Protein AF-A0A2H0TWG6-F1 (afdb_monomer_lite)

Sequence (128 aa):
MTALQQESSEYARLGKERFTALIDSGDVLDDRDIRKLIQMIAMEYIIAKHREEIKKNAIGQPSIVLPEEIYFAEHFARRFDDEFSERNGELSEIKAKIFSKRNATKAIEKIEELMDRWWQEELQKQIS

Organism: NCBI:txid1974649

Radius of gyration: 15.11 Å; chains: 1; bounding box: 40×30×41 Å

Secondary structure (DSSP, 8-state):
--HHHHHHHHHHHTHHHHHHHHHHT-PPPPHHHHHHHHHHHHHHHHHHHHHHHHHHHTTT---SS-HHHHHHHHHTHHHHHHHHH-SSSTTHHHHHHHHTT--HHHHHHHHHHHHHHHHHHHHHHHH-

pLDDT: mean 75.8, std 11.77, range [42.09, 92.44]

Foldseek 3Di:
DDPQQVVVVVQLVCLLVVLLCVLVVPDQDDLVNVLSSLLSLLLNLCCVPCVVVQVVVCPPPDDPYDSSVVCCVVQPVVVSVVQSPDCPRLCNVLVVCSNVSHDSPVSSVSSNVVSVVSVVVSVVVVVD

Structure (mmCIF, N/CA/C/O backbone):
data_AF-A0A2H0TWG6-F1
#
_entry.id   AF-A0A2H0TWG6-F1
#
loop_
_atom_site.group_PDB
_atom_site.id
_atom_site.type_symbol
_atom_site.label_atom_id
_atom_site.label_alt_id
_atom_site.label_comp_id
_atom_site.label_asym_id
_atom_site.label_entity_id
_atom_site.label_seq_id
_atom_site.pdbx_PDB_ins_code
_atom_site.Cartn_x
_atom_site.Cartn_y
_atom_site.Cartn_z
_atom_site.occupancy
_atom_site.B_iso_or_equiv
_atom_site.auth_seq_id
_atom_site.auth_comp_id
_atom_site.auth_asym_id
_atom_site.auth_atom_id
_atom_site.pdbx_PDB_model_num
ATOM 1 N N . MET A 1 1 ? -2.090 15.667 -21.345 1.00 48.84 1 MET A N 1
ATOM 2 C CA . MET A 1 1 ? -2.472 14.629 -20.366 1.00 48.84 1 MET A CA 1
ATOM 3 C C . MET A 1 1 ? -3.884 14.198 -20.700 1.00 48.84 1 MET A C 1
ATOM 5 O O . MET A 1 1 ? -4.703 15.069 -20.970 1.00 48.84 1 MET A O 1
ATOM 9 N N . THR A 1 2 ? -4.140 12.898 -20.794 1.00 46.44 2 THR A N 1
ATOM 10 C CA . THR A 1 2 ? -5.477 12.346 -21.073 1.00 46.44 2 THR A CA 1
ATOM 11 C C . THR A 1 2 ? -6.317 12.286 -19.791 1.00 46.44 2 THR A C 1
ATOM 13 O O . THR A 1 2 ? -5.763 12.206 -18.699 1.00 46.44 2 THR A O 1
ATOM 16 N N . ALA A 1 3 ? -7.649 12.302 -19.913 1.00 47.53 3 ALA A N 1
ATOM 17 C CA . ALA A 1 3 ? -8.576 12.242 -18.771 1.00 47.53 3 ALA A CA 1
ATOM 18 C C . ALA A 1 3 ? -8.338 11.013 -17.866 1.00 47.53 3 ALA A C 1
ATOM 20 O O . ALA A 1 3 ? -8.341 11.132 -16.648 1.00 47.53 3 ALA A O 1
ATOM 21 N N . LEU A 1 4 ? -7.996 9.867 -18.465 1.00 42.09 4 LEU A N 1
ATOM 22 C CA . LEU A 1 4 ? -7.615 8.639 -17.754 1.00 42.09 4 LEU A CA 1
ATOM 23 C C . LEU A 1 4 ? -6.381 8.812 -16.851 1.00 42.09 4 LEU A C 1
ATOM 25 O O . LEU A 1 4 ? -6.348 8.254 -15.763 1.00 42.09 4 LEU A O 1
ATOM 29 N N . GLN A 1 5 ? -5.384 9.608 -17.259 1.00 46.62 5 GLN A N 1
ATOM 30 C CA . GLN A 1 5 ? -4.195 9.881 -16.435 1.00 46.62 5 GLN A CA 1
ATOM 31 C C . GLN A 1 5 ? -4.510 10.812 -15.256 1.00 46.62 5 GLN A C 1
ATOM 33 O O . GLN A 1 5 ? -3.856 10.731 -14.217 1.00 46.62 5 GLN A O 1
ATOM 38 N N . GLN A 1 6 ? -5.494 11.704 -15.409 1.00 50.12 6 GLN A N 1
ATOM 39 C CA . GLN A 1 6 ? -5.954 12.561 -14.315 1.00 50.12 6 GLN A CA 1
ATOM 40 C C . GLN A 1 6 ? -6.754 11.759 -13.284 1.00 50.12 6 GLN A C 1
ATOM 42 O O . GLN A 1 6 ? -6.467 11.876 -12.097 1.00 50.12 6 GLN A O 1
ATOM 47 N N . GLU A 1 7 ? -7.675 10.897 -13.726 1.00 48.75 7 GLU A N 1
ATOM 48 C CA . GLU A 1 7 ? -8.483 10.052 -12.835 1.00 48.75 7 GLU A CA 1
ATOM 49 C C . GLU A 1 7 ? -7.630 9.068 -12.026 1.00 48.75 7 GLU A C 1
ATOM 51 O O . GLU A 1 7 ? -7.848 8.900 -10.829 1.00 48.75 7 GLU A O 1
ATOM 56 N N . SER A 1 8 ? -6.622 8.453 -12.647 1.00 49.69 8 SER A N 1
ATOM 57 C CA . SER A 1 8 ? -5.711 7.523 -11.972 1.00 49.69 8 SER A CA 1
ATOM 58 C C . SER A 1 8 ? -4.804 8.240 -10.951 1.00 49.69 8 SER A C 1
ATOM 60 O O . SER A 1 8 ? -4.640 7.791 -9.812 1.00 49.69 8 SER A O 1
ATOM 62 N N . SER A 1 9 ? -4.303 9.433 -11.297 1.00 56.66 9 SER A N 1
ATOM 63 C CA . SER A 1 9 ? -3.542 10.269 -10.364 1.00 56.66 9 SER A CA 1
ATOM 64 C C . SER A 1 9 ? -4.396 10.778 -9.200 1.00 56.66 9 SER A C 1
ATOM 66 O O . SER A 1 9 ? -3.876 10.898 -8.091 1.00 56.66 9 SER A O 1
ATOM 68 N N . GLU A 1 10 ? -5.671 11.107 -9.420 1.00 58.59 10 GLU A N 1
ATOM 69 C CA . GLU A 1 10 ? -6.599 11.461 -8.340 1.00 58.59 10 GLU A CA 1
ATOM 70 C C . GLU A 1 10 ? -6.954 10.246 -7.480 1.00 58.59 10 GLU A C 1
ATOM 72 O O . GLU A 1 10 ? -7.014 10.362 -6.257 1.00 58.59 10 GLU A O 1
ATOM 77 N N . TYR A 1 11 ? -7.127 9.074 -8.094 1.00 54.50 11 TYR A N 1
ATOM 78 C CA . TYR A 1 11 ? -7.387 7.823 -7.388 1.00 54.50 11 TYR A CA 1
ATOM 79 C C . TYR A 1 11 ? -6.241 7.475 -6.431 1.00 54.50 11 TYR A C 1
ATOM 81 O O . TYR A 1 11 ? -6.493 7.185 -5.265 1.00 54.50 11 TYR A O 1
ATOM 89 N N . ALA A 1 12 ? -4.985 7.592 -6.868 1.00 57.69 12 ALA A N 1
ATOM 90 C CA . ALA A 1 12 ? -3.833 7.385 -5.993 1.00 57.69 12 ALA A CA 1
ATOM 91 C C . ALA A 1 12 ? -3.770 8.425 -4.857 1.00 57.69 12 ALA A C 1
ATOM 93 O O . ALA A 1 12 ? -3.588 8.060 -3.704 1.00 57.69 12 ALA A O 1
ATOM 94 N N . ARG A 1 13 ? -3.980 9.715 -5.151 1.00 64.94 13 ARG A N 1
ATOM 95 C CA . ARG A 1 13 ? -3.758 10.821 -4.195 1.00 64.94 13 ARG A CA 1
ATOM 96 C C . ARG A 1 13 ? -4.790 10.925 -3.064 1.00 64.94 13 ARG A C 1
ATOM 98 O O . ARG A 1 13 ? -4.605 11.697 -2.132 1.00 64.94 13 ARG A O 1
ATOM 105 N N . LEU A 1 14 ? -5.911 10.215 -3.170 1.00 74.75 14 LEU A N 1
ATOM 106 C CA . LEU A 1 14 ? -6.998 10.261 -2.186 1.00 74.75 14 LEU A CA 1
ATOM 107 C C . LEU A 1 14 ? -7.014 9.038 -1.258 1.00 74.75 14 LEU A C 1
ATOM 109 O O . LEU A 1 14 ? -7.911 8.931 -0.420 1.00 74.75 14 LEU A O 1
ATOM 113 N N . GLY A 1 15 ? -6.060 8.108 -1.395 1.00 74.56 15 GLY A N 1
ATOM 114 C CA . GLY A 1 15 ? -6.045 6.839 -0.663 1.00 74.56 15 GLY A CA 1
ATOM 115 C C . GLY A 1 15 ? -6.051 7.028 0.853 1.00 74.56 15 GLY A C 1
ATOM 116 O O . GLY A 1 15 ? -6.931 6.503 1.538 1.00 74.56 15 GLY A O 1
ATOM 117 N N . LYS A 1 16 ? -5.122 7.835 1.377 1.00 79.06 16 LYS A N 1
ATOM 118 C CA . LYS A 1 16 ? -5.010 8.114 2.823 1.00 79.06 16 LYS A CA 1
ATOM 119 C C . LYS A 1 16 ? -6.212 8.870 3.393 1.00 79.06 16 LYS A C 1
ATOM 121 O O . LYS A 1 16 ? -6.695 8.528 4.475 1.00 79.06 16 LYS A O 1
ATOM 126 N N . GLU A 1 17 ? -6.708 9.876 2.674 1.00 80.38 17 GLU A N 1
ATOM 127 C CA . GLU A 1 17 ? -7.869 10.673 3.095 1.00 80.38 17 GLU A CA 1
ATOM 128 C C . GLU A 1 17 ? -9.135 9.814 3.146 1.00 80.38 17 GLU A C 1
ATOM 130 O O . GLU A 1 17 ? -9.832 9.801 4.161 1.00 80.38 17 GLU A O 1
ATOM 135 N N . ARG A 1 18 ? -9.396 9.028 2.092 1.00 76.88 18 ARG A N 1
ATOM 136 C CA . ARG A 1 18 ? -10.543 8.111 2.042 1.00 76.88 18 ARG A CA 1
ATOM 137 C C . ARG A 1 18 ? -10.446 7.022 3.096 1.00 76.88 18 ARG A C 1
ATOM 139 O O . ARG A 1 18 ? -11.451 6.699 3.712 1.00 76.88 18 ARG A O 1
ATOM 146 N N . PHE A 1 19 ? -9.255 6.485 3.337 1.00 77.38 19 PHE A N 1
ATOM 147 C CA . PHE A 1 19 ? -9.037 5.485 4.377 1.00 77.38 19 PHE A CA 1
ATOM 148 C C . PHE A 1 19 ? -9.317 6.026 5.780 1.00 77.38 19 PHE A C 1
ATOM 150 O O . PHE A 1 19 ? -9.987 5.369 6.573 1.00 77.38 19 PHE A O 1
ATOM 157 N N . THR A 1 20 ? -8.843 7.239 6.068 1.00 77.50 20 THR A N 1
ATOM 158 C CA . THR A 1 20 ? -9.069 7.899 7.360 1.00 77.50 20 THR A CA 1
ATOM 159 C C . THR A 1 20 ? -10.555 8.198 7.550 1.00 77.50 20 THR A C 1
ATOM 161 O O . THR A 1 20 ? -11.144 7.764 8.537 1.00 77.50 20 THR A O 1
ATOM 164 N N . ALA A 1 21 ? -11.193 8.821 6.551 1.00 77.62 21 ALA A N 1
ATOM 165 C CA . ALA A 1 21 ? -12.628 9.090 6.568 1.00 77.62 21 ALA A CA 1
ATOM 166 C C . ALA A 1 21 ? -13.465 7.809 6.722 1.00 77.62 21 ALA A C 1
ATOM 168 O O . ALA A 1 21 ? -14.460 7.807 7.443 1.00 77.62 21 ALA A O 1
ATOM 169 N N . LEU A 1 22 ? -13.057 6.707 6.084 1.00 75.00 22 LEU A N 1
ATOM 170 C CA . LEU A 1 22 ? -13.769 5.435 6.161 1.00 75.00 22 LEU A CA 1
ATOM 171 C C . LEU A 1 22 ? -13.660 4.792 7.553 1.00 75.00 22 LEU A C 1
ATOM 173 O O . LEU A 1 22 ? -14.663 4.304 8.071 1.00 75.00 22 LEU A O 1
ATOM 177 N N . ILE A 1 23 ? -12.485 4.823 8.188 1.00 74.56 23 ILE A N 1
ATOM 178 C CA . ILE A 1 23 ? -12.316 4.330 9.566 1.00 74.56 23 ILE A CA 1
ATOM 179 C C . ILE A 1 23 ? -13.172 5.146 10.548 1.00 74.56 23 ILE A C 1
ATOM 181 O O . ILE A 1 23 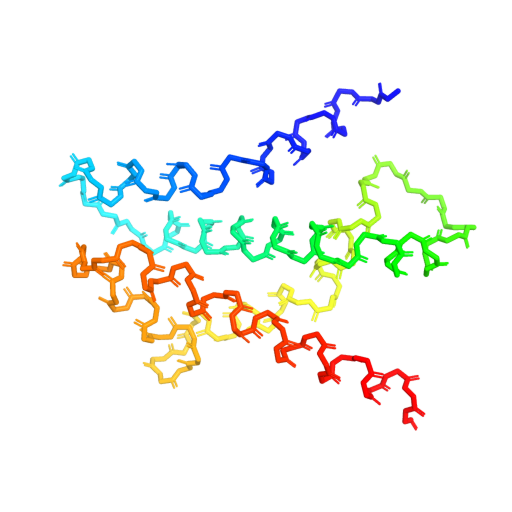? -13.802 4.563 11.436 1.00 74.56 23 ILE A O 1
ATOM 185 N N . ASP A 1 24 ? -13.250 6.461 10.343 1.00 74.31 24 ASP A N 1
ATOM 186 C CA . ASP A 1 24 ? -13.981 7.386 11.214 1.00 74.31 24 ASP A CA 1
ATOM 187 C C . ASP A 1 24 ? -15.505 7.392 10.966 1.00 74.31 24 ASP A C 1
ATOM 189 O O . ASP A 1 24 ? -16.270 7.768 11.854 1.00 74.31 24 ASP A O 1
ATOM 193 N N . SER A 1 25 ? -15.970 6.930 9.796 1.00 75.19 25 SER A N 1
ATOM 194 C CA . SER A 1 25 ? -17.384 6.977 9.370 1.00 75.19 25 SER A CA 1
ATOM 195 C C . SER A 1 25 ? -18.356 6.155 10.224 1.00 75.19 25 SER A C 1
ATOM 197 O O . SER A 1 25 ? -19.558 6.403 10.210 1.00 75.19 25 SER A O 1
ATOM 199 N N . GLY A 1 26 ? -17.870 5.155 10.965 1.00 67.56 26 GLY A N 1
ATOM 200 C CA . GLY A 1 26 ? -18.749 4.231 11.687 1.00 67.56 26 GLY A CA 1
ATOM 201 C C . GLY A 1 26 ? -19.363 3.121 10.817 1.00 67.56 26 GLY A C 1
ATOM 202 O O . GLY A 1 26 ? -19.874 2.157 11.388 1.00 67.56 26 GLY A O 1
ATOM 203 N N . ASP A 1 27 ? -19.169 3.145 9.496 1.00 78.69 27 ASP A N 1
ATOM 204 C CA . ASP A 1 27 ? -19.721 2.160 8.559 1.00 78.69 27 ASP A CA 1
ATOM 205 C C . ASP A 1 27 ? -19.135 0.749 8.738 1.00 78.69 27 ASP A C 1
ATOM 207 O O . ASP A 1 27 ? -18.021 0.560 9.246 1.00 78.69 27 ASP A O 1
ATOM 211 N N . VAL A 1 28 ? -19.912 -0.269 8.354 1.00 70.38 28 VAL A N 1
ATOM 212 C CA . VAL A 1 28 ? -19.435 -1.657 8.285 1.00 70.38 28 VAL A CA 1
ATOM 213 C C . VAL A 1 28 ? -18.631 -1.806 7.004 1.00 70.38 28 VAL A C 1
ATOM 215 O O . VAL A 1 28 ? -19.165 -1.616 5.916 1.00 70.38 28 VAL A O 1
ATOM 218 N N . LEU A 1 29 ? -17.352 -2.141 7.146 1.00 74.19 29 LEU A N 1
ATOM 219 C CA . LEU A 1 29 ? -16.443 -2.288 6.015 1.00 74.19 29 LEU A CA 1
ATOM 220 C C . LEU A 1 29 ? -16.409 -3.741 5.574 1.00 74.19 29 LEU A C 1
ATOM 222 O O . LEU A 1 29 ? -16.242 -4.633 6.410 1.00 74.19 29 LEU A O 1
ATOM 226 N N . ASP A 1 30 ? -16.547 -3.967 4.272 1.00 78.81 30 ASP A N 1
ATOM 227 C CA . ASP A 1 30 ? -16.308 -5.277 3.687 1.00 78.81 30 ASP A CA 1
ATOM 228 C C . ASP A 1 30 ? -14.833 -5.448 3.278 1.00 78.81 30 ASP A C 1
ATOM 230 O O . ASP A 1 30 ? -14.053 -4.493 3.183 1.00 78.81 30 ASP A O 1
ATOM 234 N N . ASP A 1 31 ? -14.430 -6.698 3.042 1.00 80.06 31 ASP A N 1
ATOM 235 C CA . ASP A 1 31 ? -13.072 -7.043 2.608 1.00 80.06 31 ASP A CA 1
ATOM 236 C C . ASP A 1 31 ? -12.661 -6.315 1.321 1.00 80.06 31 ASP A C 1
ATOM 238 O O . ASP A 1 31 ? -11.482 -6.024 1.120 1.00 80.06 31 ASP A O 1
ATOM 242 N N . ARG A 1 32 ? -13.612 -6.018 0.429 1.00 82.38 32 ARG A N 1
ATOM 243 C CA . ARG A 1 32 ? -13.331 -5.435 -0.883 1.00 82.38 32 ARG A CA 1
ATOM 244 C C . ARG A 1 32 ? -12.951 -3.966 -0.762 1.00 82.38 32 ARG A C 1
ATOM 246 O O . ARG A 1 32 ? -12.020 -3.531 -1.444 1.00 82.38 32 ARG A O 1
ATOM 253 N N . ASP A 1 33 ? -13.640 -3.222 0.091 1.00 80.44 33 ASP A N 1
ATOM 254 C CA . ASP A 1 33 ? -13.353 -1.816 0.359 1.00 80.44 33 ASP A CA 1
ATOM 255 C C . ASP A 1 33 ? -12.018 -1.661 1.087 1.00 80.44 33 ASP A C 1
ATOM 257 O O . ASP A 1 33 ? -11.184 -0.837 0.700 1.00 80.44 33 ASP A O 1
ATOM 261 N N . ILE A 1 34 ? -11.756 -2.530 2.066 1.00 80.44 34 ILE A N 1
ATOM 262 C CA . ILE A 1 34 ? -10.471 -2.573 2.772 1.00 80.44 34 ILE A CA 1
ATOM 263 C C . ILE A 1 34 ? -9.337 -2.894 1.794 1.00 80.44 34 ILE A C 1
ATOM 265 O O . ILE A 1 34 ? -8.321 -2.197 1.785 1.00 80.44 34 ILE A O 1
ATOM 269 N N . ARG A 1 35 ? -9.514 -3.904 0.932 1.00 84.38 35 ARG A N 1
ATOM 270 C CA . ARG A 1 35 ? -8.522 -4.280 -0.085 1.00 84.38 35 ARG A CA 1
ATOM 271 C C . ARG A 1 35 ? -8.171 -3.103 -0.985 1.00 84.38 35 ARG A C 1
ATOM 273 O O . ARG A 1 35 ? -6.993 -2.794 -1.147 1.00 84.38 35 ARG A O 1
ATOM 280 N N . LYS A 1 36 ? -9.186 -2.428 -1.533 1.00 82.75 36 LYS A N 1
ATOM 281 C CA . LYS A 1 36 ? -8.992 -1.267 -2.412 1.00 82.75 36 LYS A CA 1
ATOM 282 C C . LYS A 1 36 ? -8.232 -0.151 -1.714 1.00 82.75 36 LYS A C 1
ATOM 284 O O . LYS A 1 36 ? -7.319 0.406 -2.307 1.00 82.75 36 LYS A O 1
ATOM 289 N N . LEU A 1 37 ? -8.572 0.165 -0.468 1.00 83.44 37 LEU A N 1
ATOM 290 C CA . LEU A 1 37 ? -7.914 1.256 0.242 1.00 83.44 37 LEU A CA 1
ATOM 291 C C . LEU A 1 37 ? -6.463 0.962 0.591 1.00 83.44 37 LEU A C 1
ATOM 293 O O . LEU A 1 37 ? -5.611 1.825 0.394 1.00 83.44 37 LEU A O 1
ATOM 297 N N . ILE A 1 38 ? -6.172 -0.246 1.078 1.00 86.00 38 ILE A N 1
ATOM 298 C CA . ILE A 1 38 ? -4.787 -0.640 1.339 1.00 86.00 38 ILE A CA 1
ATOM 299 C C . ILE A 1 38 ? -3.991 -0.569 0.022 1.00 86.00 38 ILE A C 1
ATOM 301 O O . ILE A 1 38 ? -2.886 -0.034 0.015 1.00 86.00 38 ILE A O 1
ATOM 305 N N . GLN A 1 39 ? -4.569 -1.017 -1.100 1.00 85.94 39 GLN A N 1
ATOM 306 C CA . GLN A 1 39 ? -3.921 -0.955 -2.413 1.00 85.94 39 GLN A CA 1
ATOM 307 C C . GLN A 1 39 ? -3.706 0.491 -2.887 1.00 85.94 39 GLN A C 1
ATOM 309 O O . GLN A 1 39 ? -2.642 0.805 -3.411 1.00 85.94 39 GLN A O 1
ATOM 314 N N . MET A 1 40 ? -4.675 1.384 -2.665 1.00 84.88 40 MET A N 1
ATOM 315 C CA . MET A 1 40 ? -4.546 2.812 -2.975 1.00 84.88 40 MET A CA 1
ATOM 316 C C . MET A 1 40 ? -3.416 3.459 -2.176 1.00 84.88 40 MET A C 1
ATOM 318 O O . MET A 1 40 ? -2.575 4.121 -2.769 1.00 84.88 40 MET A O 1
ATOM 322 N N . ILE A 1 41 ? -3.359 3.235 -0.857 1.00 86.62 41 ILE A N 1
ATOM 323 C CA . ILE A 1 41 ? -2.297 3.778 0.008 1.00 86.62 41 ILE A CA 1
ATOM 324 C C . ILE A 1 41 ? -0.928 3.233 -0.409 1.00 86.62 41 ILE A C 1
ATOM 326 O O . ILE A 1 41 ? 0.035 3.991 -0.504 1.00 86.62 41 ILE A O 1
ATOM 330 N N . ALA A 1 42 ? -0.843 1.929 -0.674 1.00 88.44 42 ALA A N 1
ATOM 331 C CA . ALA A 1 42 ? 0.378 1.271 -1.125 1.00 88.44 42 ALA A CA 1
ATOM 332 C C . ALA A 1 42 ? 0.891 1.864 -2.446 1.00 88.44 42 ALA A C 1
ATOM 334 O O . ALA A 1 42 ? 2.058 2.241 -2.558 1.00 88.44 42 ALA A O 1
ATOM 335 N N . MET A 1 43 ? 0.002 1.996 -3.430 1.00 85.06 43 MET A N 1
ATOM 336 C CA . MET A 1 43 ? 0.322 2.568 -4.733 1.00 85.06 43 MET A CA 1
ATOM 337 C C . MET A 1 43 ? 0.709 4.046 -4.616 1.00 85.06 43 MET A C 1
ATOM 339 O O . MET A 1 43 ? 1.717 4.457 -5.183 1.00 85.06 43 MET A O 1
ATOM 343 N N . GLU A 1 44 ? -0.029 4.834 -3.828 1.00 84.50 44 GLU A N 1
ATOM 344 C CA . GLU A 1 44 ? 0.290 6.238 -3.547 1.00 84.50 44 GLU A CA 1
ATOM 345 C C . GLU A 1 44 ? 1.693 6.386 -2.951 1.00 84.50 44 GLU A C 1
ATOM 347 O O . GLU A 1 44 ? 2.471 7.230 -3.398 1.00 84.50 44 GLU A O 1
ATOM 352 N N . TYR A 1 45 ? 2.035 5.536 -1.980 1.00 88.00 45 TYR A N 1
ATOM 353 C CA . TYR A 1 45 ? 3.338 5.551 -1.327 1.00 88.00 45 TYR A CA 1
ATOM 354 C C . TYR A 1 45 ? 4.477 5.246 -2.302 1.00 88.00 45 TYR A C 1
ATOM 356 O O . TYR A 1 45 ? 5.426 6.026 -2.406 1.00 88.00 45 TYR A O 1
ATOM 364 N N . ILE A 1 46 ? 4.363 4.150 -3.059 1.00 85.25 46 ILE A N 1
ATOM 365 C CA . ILE A 1 46 ? 5.373 3.752 -4.048 1.00 85.25 46 ILE A CA 1
ATOM 366 C C . ILE A 1 46 ? 5.541 4.839 -5.113 1.00 85.25 46 ILE A C 1
ATOM 368 O O . ILE A 1 46 ? 6.666 5.232 -5.418 1.00 85.25 46 ILE A O 1
ATOM 372 N N . ILE A 1 47 ? 4.438 5.389 -5.630 1.00 80.31 47 ILE A N 1
ATOM 373 C CA . ILE A 1 47 ? 4.476 6.486 -6.602 1.00 80.31 47 ILE A CA 1
ATOM 374 C C . ILE A 1 47 ? 5.176 7.704 -6.010 1.00 80.31 47 ILE A C 1
ATOM 376 O O . ILE A 1 47 ? 6.007 8.304 -6.682 1.00 80.31 47 ILE A O 1
ATOM 380 N N . ALA A 1 48 ? 4.835 8.112 -4.789 1.00 82.88 48 ALA A N 1
ATOM 381 C CA . ALA A 1 48 ? 5.405 9.308 -4.180 1.00 82.88 48 ALA A CA 1
ATOM 382 C C . ALA A 1 48 ? 6.909 9.158 -3.918 1.00 82.88 48 ALA A C 1
ATOM 384 O O . ALA A 1 48 ? 7.666 10.106 -4.130 1.00 82.88 48 ALA A O 1
ATOM 385 N N . LYS A 1 49 ? 7.341 7.972 -3.480 1.00 85.44 49 LYS A N 1
ATOM 386 C CA . LYS A 1 49 ? 8.715 7.717 -3.045 1.00 85.44 49 LYS A CA 1
ATOM 387 C C . LYS A 1 49 ? 9.657 7.316 -4.183 1.00 85.44 49 LYS A C 1
ATOM 389 O O . LYS A 1 49 ? 10.798 7.765 -4.198 1.00 85.44 49 LYS A O 1
ATOM 394 N N . HIS A 1 50 ? 9.173 6.540 -5.153 1.00 83.56 50 HIS A N 1
ATOM 395 C CA . HIS A 1 50 ? 10.000 5.882 -6.176 1.00 83.56 50 HIS A CA 1
ATOM 396 C C . HIS A 1 50 ? 9.717 6.351 -7.611 1.00 83.56 50 HIS A C 1
ATOM 398 O O . HIS A 1 50 ? 10.199 5.754 -8.573 1.00 83.56 50 HIS A O 1
ATOM 404 N N . ARG A 1 51 ? 8.972 7.453 -7.785 1.00 80.19 51 ARG A N 1
ATOM 405 C CA . ARG A 1 51 ? 8.582 8.001 -9.099 1.00 80.19 51 ARG A CA 1
ATOM 406 C C . ARG A 1 51 ? 9.714 8.042 -10.122 1.00 80.19 51 ARG A C 1
ATOM 408 O O . ARG A 1 51 ? 9.541 7.622 -11.260 1.00 80.19 51 ARG A O 1
ATOM 415 N N . GLU A 1 52 ? 10.852 8.606 -9.736 1.00 79.12 52 GLU A N 1
ATOM 416 C CA . GLU A 1 52 ? 11.969 8.837 -10.656 1.00 79.12 52 GLU A CA 1
ATOM 417 C C . GLU A 1 52 ? 12.654 7.529 -11.073 1.00 79.12 52 GLU A C 1
ATOM 419 O O . GLU A 1 52 ? 13.109 7.406 -12.209 1.00 79.12 52 GLU A O 1
ATOM 424 N N . GLU A 1 53 ? 12.690 6.535 -10.185 1.00 81.50 53 GLU A N 1
ATOM 425 C CA . GLU A 1 53 ? 13.211 5.193 -10.469 1.00 81.50 53 GLU A CA 1
ATOM 426 C C . GLU A 1 53 ? 12.284 4.460 -11.443 1.00 81.50 53 GLU A C 1
ATOM 428 O O . GLU A 1 53 ? 12.736 3.959 -12.474 1.00 81.50 53 GLU A O 1
ATOM 433 N N . ILE A 1 54 ? 10.974 4.509 -11.191 1.00 77.44 54 ILE A N 1
ATOM 434 C CA . ILE A 1 54 ? 9.966 3.905 -12.068 1.00 77.44 54 ILE A CA 1
ATOM 435 C C . ILE A 1 54 ? 9.988 4.551 -13.459 1.00 77.44 54 ILE A C 1
ATOM 437 O O . ILE A 1 54 ? 9.992 3.860 -14.478 1.00 77.44 54 ILE A O 1
ATOM 441 N N . LYS A 1 55 ? 10.062 5.885 -13.527 1.00 73.56 55 LYS A N 1
ATOM 442 C CA . LYS A 1 55 ? 10.122 6.606 -14.804 1.00 73.56 55 LYS A CA 1
ATOM 443 C C . LYS A 1 55 ? 11.350 6.252 -15.623 1.00 73.56 55 LYS A C 1
ATOM 445 O O . LYS A 1 55 ? 11.223 6.144 -16.837 1.00 73.56 55 LYS A O 1
ATOM 450 N N . LYS A 1 56 ? 12.514 6.066 -14.990 1.00 76.38 56 LYS A N 1
ATOM 451 C CA . LYS A 1 56 ? 13.733 5.618 -15.680 1.00 76.38 56 LYS A CA 1
ATOM 452 C C . LYS A 1 56 ? 13.555 4.231 -16.296 1.00 76.38 56 LYS A C 1
ATOM 454 O O . LYS A 1 56 ? 13.953 4.043 -17.442 1.00 76.38 56 LYS A O 1
ATOM 459 N N . ASN A 1 57 ? 12.904 3.312 -15.584 1.00 68.19 57 ASN A N 1
ATOM 460 C CA . ASN A 1 57 ? 12.604 1.966 -16.086 1.00 68.19 57 ASN A CA 1
ATOM 461 C C . ASN A 1 57 ? 11.584 1.968 -17.240 1.00 68.19 57 ASN A C 1
ATOM 463 O O . ASN A 1 57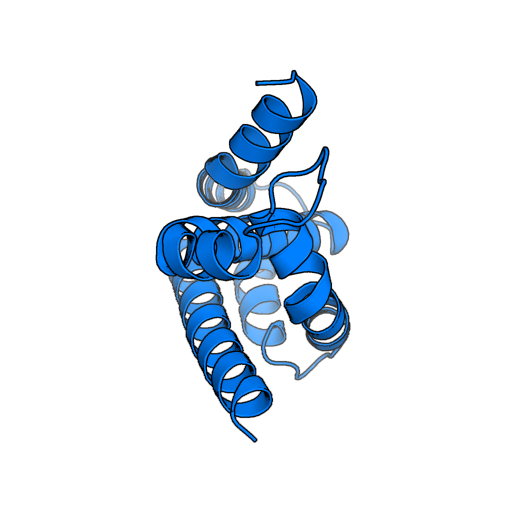 ? 11.606 1.079 -18.086 1.00 68.19 57 ASN A O 1
ATOM 467 N N . ALA A 1 58 ? 10.724 2.985 -17.313 1.00 67.81 58 ALA A N 1
ATOM 468 C CA . ALA A 1 58 ? 9.697 3.112 -18.345 1.00 67.81 58 ALA A CA 1
ATOM 469 C C . ALA A 1 58 ? 10.144 3.858 -19.620 1.00 67.81 58 ALA A C 1
ATOM 471 O O . ALA A 1 58 ? 9.363 3.970 -20.571 1.00 67.81 58 ALA A O 1
ATOM 472 N N . ILE A 1 59 ? 11.373 4.396 -19.674 1.00 64.25 59 ILE A N 1
ATOM 473 C CA . ILE A 1 59 ? 11.864 5.149 -20.842 1.00 64.25 59 ILE A CA 1
ATOM 474 C C . ILE A 1 59 ? 11.847 4.246 -22.085 1.00 64.25 59 ILE A C 1
ATOM 476 O O . ILE A 1 59 ? 12.544 3.239 -22.150 1.00 64.25 59 ILE A O 1
ATOM 480 N N . GLY A 1 60 ? 11.072 4.645 -23.099 1.00 61.88 60 GLY A N 1
ATOM 481 C CA . GLY A 1 60 ? 10.951 3.928 -24.374 1.00 61.88 60 GLY A CA 1
ATOM 482 C C . GLY A 1 6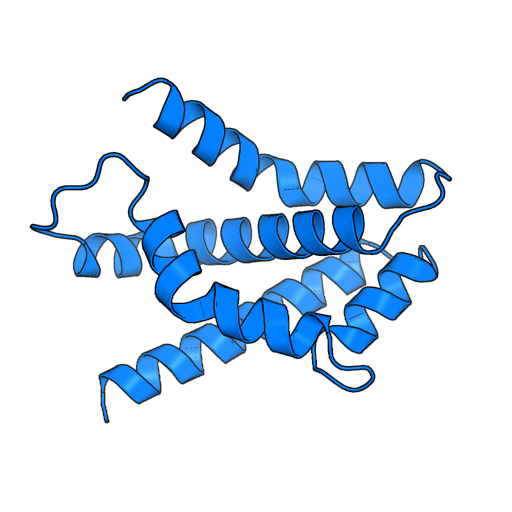0 ? 9.770 2.956 -24.467 1.00 61.88 60 GLY A C 1
ATOM 483 O O . GLY A 1 60 ? 9.552 2.402 -25.544 1.00 61.88 60 GLY A O 1
ATOM 484 N N . GLN A 1 61 ? 8.976 2.779 -23.403 1.00 58.19 61 GLN A N 1
ATOM 485 C CA . GLN A 1 61 ? 7.760 1.965 -23.456 1.00 58.19 61 GLN A CA 1
ATOM 486 C C . GLN A 1 61 ? 6.525 2.822 -23.798 1.00 58.19 61 GLN A C 1
ATOM 488 O O . GLN A 1 61 ? 6.229 3.789 -23.092 1.00 58.19 61 GLN A O 1
ATOM 493 N N . PRO A 1 62 ? 5.784 2.513 -24.880 1.00 51.25 62 PRO A N 1
ATOM 494 C CA . PRO A 1 62 ? 4.544 3.211 -25.189 1.00 51.25 62 PRO A CA 1
ATOM 495 C C . PRO A 1 62 ? 3.451 2.777 -24.205 1.00 51.25 62 PRO A C 1
ATOM 497 O O . PRO A 1 62 ? 3.024 1.626 -24.223 1.00 51.25 62 PRO A O 1
ATOM 500 N N . SER A 1 63 ? 2.965 3.698 -23.369 1.00 54.50 63 SER A N 1
ATOM 501 C CA . SER A 1 63 ? 1.847 3.427 -22.461 1.00 54.50 63 SER A CA 1
ATOM 502 C C . SER A 1 63 ? 0.818 4.559 -22.434 1.00 54.50 63 SER A C 1
ATOM 504 O O . SER A 1 63 ? 1.156 5.742 -22.417 1.00 54.50 63 SER A O 1
ATOM 506 N N . ILE A 1 64 ? -0.457 4.162 -22.413 1.00 53.75 64 ILE A N 1
ATOM 507 C CA . ILE A 1 64 ? -1.638 5.022 -22.224 1.00 53.75 64 ILE A CA 1
ATOM 508 C C . ILE A 1 64 ? -1.931 5.209 -20.717 1.00 53.75 64 ILE A C 1
ATOM 510 O O . ILE A 1 64 ? -2.554 6.193 -20.319 1.00 53.75 64 ILE A O 1
ATOM 514 N N . VAL A 1 65 ? -1.440 4.285 -19.883 1.00 58.94 65 VAL A N 1
ATOM 515 C CA . VAL A 1 65 ? -1.557 4.255 -18.415 1.00 58.94 65 VAL A CA 1
ATOM 516 C C . VAL A 1 65 ? -0.292 4.857 -17.790 1.00 58.94 65 VAL A C 1
ATOM 518 O O . VAL A 1 65 ? 0.784 4.801 -18.393 1.00 58.94 65 VAL A O 1
ATOM 521 N N . LEU A 1 66 ? -0.400 5.459 -16.602 1.00 66.38 66 LEU A N 1
ATOM 522 C CA . LEU A 1 66 ? 0.771 5.970 -15.888 1.00 66.38 66 LEU A CA 1
ATOM 523 C C . LEU A 1 66 ? 1.779 4.824 -15.654 1.00 66.38 66 LEU A C 1
ATOM 525 O O . LEU A 1 66 ? 1.376 3.771 -15.151 1.00 66.38 66 LEU A O 1
ATOM 529 N N . PRO A 1 67 ? 3.066 4.992 -16.017 1.00 68.44 67 PRO A N 1
ATOM 530 C CA . PRO A 1 67 ? 4.094 3.967 -15.827 1.00 68.44 67 PRO A CA 1
ATOM 531 C C . PRO A 1 67 ? 4.144 3.398 -14.412 1.00 68.44 67 PRO A C 1
ATOM 533 O O . PRO A 1 67 ? 4.467 2.234 -14.210 1.00 68.44 67 PRO A O 1
ATOM 536 N N . GLU A 1 68 ? 3.791 4.217 -13.429 1.00 69.56 68 GLU A N 1
ATOM 537 C CA . GLU A 1 68 ? 3.802 3.843 -12.031 1.00 69.56 68 GLU A CA 1
ATOM 538 C C . GLU A 1 68 ? 2.668 2.893 -11.623 1.00 69.56 68 GLU A C 1
ATOM 540 O O . GLU A 1 68 ? 2.871 2.054 -10.746 1.00 69.56 68 GLU A O 1
ATOM 545 N N . GLU A 1 69 ? 1.513 2.946 -12.289 1.00 69.56 69 GLU A N 1
ATOM 546 C CA . GLU A 1 69 ? 0.438 1.971 -12.065 1.00 69.56 69 GLU A CA 1
ATOM 547 C C . GLU A 1 69 ? 0.739 0.631 -12.722 1.00 69.56 69 GLU A C 1
ATOM 549 O O . GLU A 1 69 ? 0.460 -0.413 -12.136 1.00 69.56 69 GLU A O 1
ATOM 554 N N . ILE A 1 70 ? 1.341 0.657 -13.916 1.00 75.19 70 ILE A N 1
ATOM 555 C CA . ILE A 1 70 ? 1.809 -0.560 -14.588 1.00 75.19 70 ILE A CA 1
ATOM 556 C C . ILE A 1 70 ? 2.867 -1.234 -13.724 1.00 75.19 70 ILE A C 1
ATOM 558 O O . ILE A 1 70 ? 2.726 -2.409 -13.400 1.00 75.19 70 ILE A O 1
ATOM 562 N N . TYR A 1 71 ? 3.864 -0.474 -13.267 1.00 77.44 71 TYR A N 1
ATOM 563 C CA . TYR A 1 71 ? 4.908 -1.002 -12.398 1.00 77.44 71 TYR A CA 1
ATOM 564 C C . TYR A 1 71 ? 4.315 -1.607 -11.120 1.00 77.44 71 TYR A C 1
ATOM 566 O O . TYR A 1 71 ? 4.670 -2.713 -10.717 1.00 77.44 71 TYR A O 1
ATOM 574 N N . PHE A 1 72 ? 3.358 -0.921 -10.489 1.00 82.06 72 PHE A N 1
ATOM 575 C CA . PHE A 1 72 ? 2.700 -1.475 -9.312 1.00 82.06 72 PHE A CA 1
ATOM 576 C C . PHE A 1 72 ? 1.949 -2.780 -9.618 1.00 82.06 72 PHE A C 1
ATOM 578 O O . PHE A 1 72 ? 2.056 -3.753 -8.866 1.00 82.06 72 PHE A O 1
ATOM 585 N N . ALA A 1 73 ? 1.206 -2.820 -10.725 1.00 79.69 73 ALA A N 1
ATOM 586 C CA . ALA A 1 73 ? 0.462 -4.000 -11.147 1.00 79.69 73 ALA A CA 1
ATOM 587 C C . ALA A 1 73 ? 1.378 -5.197 -11.450 1.00 79.69 73 ALA A C 1
ATOM 589 O O . ALA A 1 73 ? 1.072 -6.319 -11.050 1.00 79.69 73 ALA A O 1
ATOM 590 N N . GLU A 1 74 ? 2.505 -4.960 -12.114 1.00 83.38 74 GLU A N 1
ATOM 591 C CA . GLU A 1 74 ? 3.445 -6.005 -12.522 1.00 83.38 74 GLU A CA 1
ATOM 592 C C . GLU A 1 74 ? 4.252 -6.563 -11.347 1.00 83.38 74 GLU A C 1
ATOM 594 O O . GLU A 1 74 ? 4.445 -7.776 -11.258 1.00 83.38 74 GLU A O 1
ATOM 599 N N . HIS A 1 75 ? 4.679 -5.704 -10.419 1.00 83.69 75 HIS A N 1
ATOM 600 C CA . HIS A 1 75 ? 5.629 -6.091 -9.373 1.00 83.69 75 HIS A CA 1
ATOM 601 C C . HIS A 1 75 ? 4.984 -6.346 -8.004 1.00 83.69 75 HIS A C 1
ATOM 603 O O . HIS A 1 75 ? 5.495 -7.151 -7.223 1.00 83.69 75 HIS A O 1
ATOM 609 N N . PHE A 1 76 ? 3.848 -5.709 -7.696 1.00 86.12 76 PHE A N 1
ATOM 610 C CA . PHE A 1 76 ? 3.273 -5.744 -6.345 1.00 86.12 76 PHE A CA 1
ATOM 611 C C . PHE A 1 76 ? 1.850 -6.302 -6.273 1.00 86.12 76 PHE A C 1
ATOM 613 O O . PHE A 1 76 ? 1.510 -6.905 -5.256 1.00 86.12 76 PHE A O 1
ATOM 620 N N . ALA A 1 77 ? 1.020 -6.178 -7.318 1.00 82.81 77 ALA A N 1
ATOM 621 C CA . ALA A 1 77 ? -0.397 -6.558 -7.220 1.00 82.81 77 ALA A CA 1
ATOM 622 C C . ALA A 1 77 ? -0.620 -8.045 -6.909 1.00 82.81 77 ALA A C 1
ATOM 624 O O . ALA A 1 77 ? -1.472 -8.375 -6.089 1.00 82.81 77 ALA A O 1
ATOM 625 N N . ARG A 1 78 ? 0.171 -8.953 -7.495 1.00 84.25 78 ARG A N 1
ATOM 626 C CA . ARG A 1 78 ? 0.044 -10.387 -7.192 1.00 84.25 78 ARG A CA 1
ATOM 627 C C . ARG A 1 78 ? 0.377 -10.699 -5.733 1.00 84.25 78 ARG A C 1
ATOM 629 O O . ARG A 1 78 ? -0.389 -11.386 -5.069 1.00 84.25 78 ARG A O 1
ATOM 636 N N . ARG A 1 79 ? 1.493 -10.164 -5.228 1.00 86.38 79 ARG A N 1
ATOM 637 C CA . ARG A 1 79 ? 1.884 -10.344 -3.823 1.00 86.38 79 ARG A CA 1
ATOM 638 C C . ARG A 1 79 ? 0.835 -9.758 -2.888 1.00 86.38 79 ARG A C 1
ATOM 640 O O . ARG A 1 79 ? 0.506 -10.364 -1.880 1.00 86.38 79 ARG A O 1
ATOM 647 N N . PHE A 1 80 ? 0.285 -8.604 -3.245 1.00 86.19 80 PHE A N 1
ATOM 648 C CA . PHE A 1 80 ? -0.797 -7.988 -2.499 1.00 86.19 80 PHE A CA 1
ATOM 649 C C . PHE A 1 80 ? -2.012 -8.915 -2.384 1.00 86.19 80 PHE A C 1
ATOM 651 O O . PHE A 1 80 ? -2.555 -9.076 -1.296 1.00 86.19 80 PHE A O 1
ATOM 658 N N . ASP A 1 81 ? -2.415 -9.547 -3.484 1.00 81.62 81 ASP A N 1
ATOM 659 C CA . ASP A 1 81 ? -3.558 -10.459 -3.523 1.00 81.62 81 ASP A CA 1
ATOM 660 C C . ASP A 1 81 ? -3.342 -11.719 -2.679 1.00 81.62 81 ASP A C 1
ATOM 662 O O . ASP A 1 81 ? -4.253 -12.135 -1.952 1.00 81.62 81 ASP A O 1
ATOM 666 N N . ASP A 1 82 ? -2.137 -12.284 -2.743 1.00 84.12 82 ASP A N 1
ATOM 667 C CA . ASP A 1 82 ? -1.739 -13.447 -1.951 1.00 84.12 82 ASP A CA 1
ATOM 668 C C . ASP A 1 82 ? -1.756 -13.090 -0.448 1.00 84.12 82 ASP A C 1
ATOM 670 O O . ASP A 1 82 ? -2.509 -13.677 0.334 1.00 84.12 82 ASP A O 1
ATOM 674 N N . GLU A 1 83 ? -1.052 -12.025 -0.052 1.00 84.88 83 GLU A N 1
ATOM 675 C CA . GLU A 1 83 ? -0.952 -11.553 1.339 1.00 84.88 83 GLU A CA 1
ATOM 676 C C . GLU A 1 83 ? -2.297 -11.087 1.918 1.00 84.88 83 GLU A C 1
ATOM 678 O O . GLU A 1 83 ? -2.583 -11.248 3.110 1.00 84.88 83 GLU A O 1
ATOM 683 N N . PHE A 1 84 ? -3.161 -10.507 1.080 1.00 81.06 84 PHE A N 1
ATOM 684 C CA . PHE A 1 84 ? -4.500 -10.096 1.490 1.00 81.06 84 PHE A CA 1
ATOM 685 C C . PHE A 1 84 ? -5.414 -11.304 1.714 1.00 81.06 84 PHE A C 1
ATOM 687 O O . PHE A 1 84 ? -6.306 -11.237 2.557 1.00 81.06 84 PHE A O 1
ATOM 694 N N . SER A 1 85 ? -5.200 -12.416 1.016 1.00 77.75 85 SER A N 1
ATOM 695 C CA . SER A 1 85 ? -6.017 -13.626 1.164 1.00 77.75 85 SER A CA 1
ATOM 696 C C . SER A 1 85 ? -5.561 -14.502 2.336 1.00 77.75 85 SER A C 1
ATOM 698 O O . SER A 1 85 ? -6.365 -15.225 2.930 1.00 77.75 85 SER A O 1
ATOM 700 N N . GLU A 1 86 ? -4.289 -14.416 2.723 1.00 80.62 86 GLU A N 1
ATOM 701 C CA . GLU A 1 86 ? -3.751 -15.172 3.848 1.00 80.62 86 GLU A CA 1
ATOM 702 C C . GLU A 1 86 ? -4.274 -14.671 5.207 1.00 80.62 86 GLU A C 1
ATOM 704 O O . GLU A 1 86 ? -4.461 -13.474 5.442 1.00 80.62 86 GLU A O 1
ATOM 709 N N . ARG A 1 87 ? -4.523 -15.610 6.136 1.00 68.31 87 ARG A N 1
ATOM 710 C CA . ARG A 1 87 ? -4.923 -15.299 7.527 1.00 68.31 87 ARG A CA 1
ATOM 711 C C . ARG A 1 87 ? -3.756 -14.849 8.407 1.00 68.31 87 ARG A C 1
ATOM 713 O O . ARG A 1 87 ? -3.994 -14.153 9.389 1.00 68.31 87 ARG A O 1
ATOM 720 N N . ASN A 1 88 ? -2.538 -15.265 8.061 1.00 75.56 88 ASN A N 1
ATOM 721 C CA . ASN A 1 88 ? -1.303 -14.959 8.787 1.00 75.56 88 ASN A CA 1
ATOM 722 C C . ASN A 1 88 ? -0.288 -14.196 7.918 1.00 75.56 88 ASN A C 1
ATOM 724 O O . ASN A 1 88 ? 0.861 -14.058 8.324 1.00 75.56 88 ASN A O 1
ATOM 728 N N . GLY A 1 89 ? -0.709 -13.718 6.743 1.00 75.75 89 GLY A N 1
ATOM 729 C CA . GLY A 1 89 ? 0.123 -12.897 5.868 1.00 75.75 89 GLY A CA 1
ATOM 730 C C . GLY A 1 89 ? 0.421 -11.529 6.479 1.00 75.75 89 GLY A C 1
ATOM 731 O O . GLY A 1 89 ? -0.233 -11.088 7.429 1.00 75.75 89 GLY A O 1
ATOM 732 N N . GLU A 1 90 ? 1.370 -10.821 5.893 1.00 80.44 90 GLU A N 1
ATOM 733 C CA . GLU A 1 90 ? 1.895 -9.522 6.307 1.00 80.44 90 GLU A C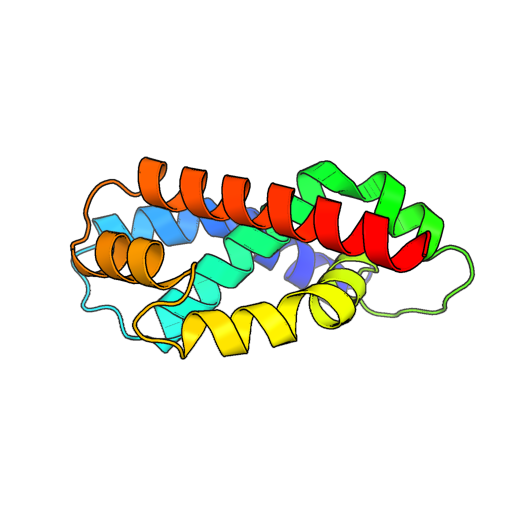A 1
ATOM 734 C C . GLU A 1 90 ? 0.802 -8.437 6.339 1.00 80.44 90 GLU A C 1
ATOM 736 O O . GLU A 1 90 ? 0.798 -7.561 7.209 1.00 80.44 90 GLU A O 1
ATOM 741 N N . LEU A 1 91 ? -0.207 -8.549 5.466 1.00 83.75 91 LEU A N 1
ATOM 742 C CA . LEU A 1 91 ? -1.385 -7.672 5.460 1.00 83.75 91 LEU A CA 1
ATOM 743 C C . LEU A 1 91 ? -2.432 -8.036 6.529 1.00 83.75 91 LEU A C 1
ATOM 745 O O . LEU A 1 91 ? -3.343 -7.249 6.788 1.00 83.75 91 LEU A O 1
ATOM 749 N N . SER A 1 92 ? -2.325 -9.188 7.197 1.00 78.00 92 SER A N 1
ATOM 750 C CA . SER A 1 92 ? -3.323 -9.665 8.173 1.00 78.00 92 SER A CA 1
ATOM 751 C C . SER A 1 92 ? -3.418 -8.789 9.410 1.00 78.00 92 SER A C 1
ATOM 753 O O . SER A 1 92 ? -4.517 -8.486 9.878 1.00 78.00 92 SER A O 1
ATOM 755 N N . GLU A 1 93 ? -2.283 -8.304 9.908 1.00 77.12 93 GLU A N 1
ATOM 756 C CA . GLU A 1 93 ? -2.265 -7.376 11.038 1.00 77.12 93 GLU A CA 1
ATOM 757 C C . GLU A 1 93 ? -2.848 -6.007 10.670 1.00 77.12 93 GLU A C 1
ATOM 759 O O . GLU A 1 93 ? -3.474 -5.349 11.503 1.00 77.12 93 GLU A O 1
ATOM 764 N N . ILE A 1 94 ? -2.657 -5.580 9.420 1.00 80.06 94 ILE A N 1
ATOM 765 C CA . ILE A 1 94 ? -3.195 -4.324 8.893 1.00 80.06 94 ILE A CA 1
ATOM 766 C C . ILE A 1 94 ? -4.714 -4.447 8.754 1.00 80.06 94 ILE A C 1
ATOM 768 O O . ILE A 1 94 ? -5.436 -3.613 9.302 1.00 80.06 94 ILE A O 1
ATOM 772 N N . LYS A 1 95 ? -5.202 -5.546 8.157 1.00 78.94 95 LYS A N 1
ATOM 773 C CA . LYS A 1 95 ? -6.630 -5.900 8.114 1.00 78.94 95 LYS A CA 1
ATOM 774 C C . LYS A 1 95 ? -7.240 -5.875 9.517 1.00 78.94 95 LYS A C 1
ATOM 776 O O . LYS A 1 95 ? -8.231 -5.188 9.733 1.00 78.94 95 LYS A O 1
ATOM 781 N N . ALA A 1 96 ? -6.630 -6.539 10.502 1.00 75.50 96 ALA A N 1
ATOM 782 C CA . ALA A 1 96 ? -7.147 -6.588 11.874 1.00 75.50 96 ALA A CA 1
ATOM 783 C C . ALA A 1 96 ? -7.226 -5.203 12.550 1.00 75.50 96 ALA A C 1
ATOM 785 O O . ALA A 1 96 ? -8.194 -4.900 13.259 1.00 75.50 96 ALA A O 1
ATOM 786 N N . LYS A 1 97 ? -6.236 -4.329 12.326 1.00 74.25 97 LYS A N 1
ATOM 787 C CA . LYS A 1 97 ? -6.271 -2.940 12.817 1.00 74.25 97 LYS A CA 1
ATOM 788 C C . LYS A 1 97 ? -7.401 -2.133 12.173 1.00 74.25 97 LYS A C 1
ATOM 790 O O . LYS A 1 97 ? -8.100 -1.410 12.879 1.00 74.25 97 LYS A O 1
ATOM 795 N N . ILE A 1 98 ? -7.618 -2.314 10.871 1.00 74.00 98 ILE A N 1
ATOM 796 C CA . ILE A 1 98 ? -8.691 -1.649 10.120 1.00 74.00 98 ILE A CA 1
ATOM 797 C C . ILE A 1 98 ? -10.065 -2.150 10.570 1.00 74.00 98 ILE A C 1
ATOM 799 O O . ILE A 1 98 ? -10.921 -1.341 10.914 1.00 74.00 98 ILE A O 1
ATOM 803 N N . PHE A 1 99 ? -10.255 -3.469 10.678 1.00 68.88 99 P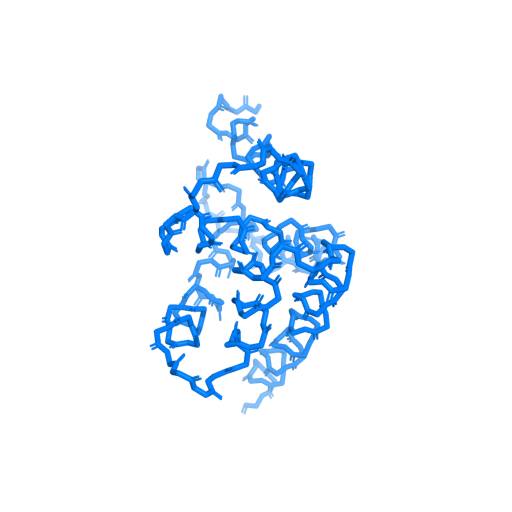HE A N 1
ATOM 804 C CA . PHE A 1 99 ? -11.496 -4.078 11.173 1.00 68.88 99 PHE A CA 1
ATOM 805 C C . PHE A 1 99 ? -11.849 -3.634 12.588 1.00 68.88 99 PHE A C 1
ATOM 807 O O . PHE A 1 99 ? -13.014 -3.416 12.907 1.00 68.88 99 PHE A O 1
ATOM 814 N N . SER A 1 100 ? -10.843 -3.479 13.447 1.00 69.50 100 SER A N 1
ATOM 815 C CA . SER A 1 100 ? -11.061 -2.986 14.807 1.00 69.50 100 SER A CA 1
ATOM 816 C C . SER A 1 100 ? -11.256 -1.468 14.882 1.00 69.50 100 SER A C 1
ATOM 818 O O . SER A 1 100 ? -11.471 -0.959 15.983 1.00 69.50 100 SER A O 1
ATOM 820 N N . LYS A 1 101 ? -11.185 -0.747 13.749 1.00 66.94 101 LYS A N 1
ATOM 821 C CA . LYS A 1 101 ? -11.190 0.726 13.655 1.00 66.94 101 LYS A CA 1
ATOM 822 C C . LYS A 1 101 ? -10.156 1.371 14.581 1.00 66.94 101 LYS A C 1
ATOM 824 O O . LYS A 1 101 ? -10.339 2.469 15.101 1.00 66.94 101 LYS A O 1
ATOM 829 N N . ARG A 1 102 ? -9.055 0.660 14.845 1.00 63.34 102 ARG A N 1
ATOM 830 C CA . ARG A 1 102 ? -8.015 1.098 15.777 1.00 63.34 102 ARG A CA 1
ATOM 831 C C . ARG A 1 102 ? -6.897 1.772 15.003 1.00 63.34 102 ARG A C 1
ATOM 833 O O . ARG A 1 102 ? -6.104 1.099 14.356 1.00 63.34 102 ARG A O 1
ATOM 840 N N . ASN A 1 103 ? -6.779 3.085 15.205 1.00 73.00 103 ASN A N 1
ATOM 841 C CA . ASN A 1 103 ? -5.610 3.895 14.863 1.00 73.00 103 ASN A CA 1
ATOM 842 C C . ASN A 1 103 ? -5.215 3.800 13.373 1.00 73.00 103 ASN A C 1
ATOM 844 O O . ASN A 1 103 ? -4.286 3.076 13.007 1.00 73.00 103 ASN A O 1
ATOM 848 N N . ALA A 1 104 ? -5.922 4.570 12.537 1.00 74.38 104 ALA A N 1
ATOM 849 C CA . ALA A 1 104 ? -5.682 4.683 11.097 1.00 74.38 104 ALA A CA 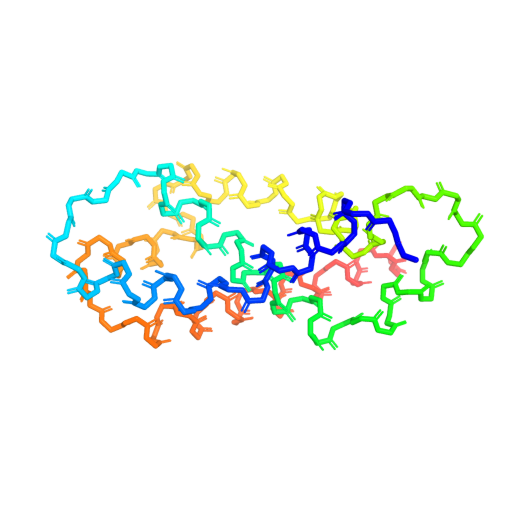1
ATOM 850 C C . ALA A 1 104 ? -4.213 4.995 10.769 1.00 74.38 104 ALA A C 1
ATOM 852 O O . ALA A 1 104 ? -3.626 4.352 9.903 1.00 74.38 104 ALA A O 1
ATOM 853 N N . THR A 1 105 ? -3.586 5.899 11.525 1.00 79.50 105 THR A N 1
ATOM 854 C CA . THR A 1 105 ? -2.174 6.271 11.363 1.00 79.50 105 THR A CA 1
ATOM 855 C C . THR A 1 105 ? -1.252 5.057 11.465 1.00 79.50 105 THR A C 1
ATOM 857 O O . THR A 1 105 ? -0.491 4.791 10.544 1.00 79.50 105 THR A O 1
ATOM 860 N N . LYS A 1 106 ? -1.399 4.232 12.509 1.00 82.50 106 LYS A N 1
ATOM 861 C CA . LYS A 1 106 ? -0.599 3.006 12.689 1.00 82.50 106 LYS A CA 1
ATOM 862 C C . LYS A 1 106 ? -0.894 1.901 11.676 1.00 82.50 106 LYS A C 1
ATOM 864 O O . LYS A 1 106 ? -0.161 0.908 11.642 1.00 82.50 106 LYS A O 1
ATOM 869 N N . ALA A 1 107 ? -2.025 1.957 10.978 1.00 83.75 107 ALA A N 1
ATOM 870 C CA . ALA A 1 107 ? -2.311 1.044 9.878 1.00 83.75 107 ALA A CA 1
ATOM 871 C C . ALA A 1 107 ? -1.610 1.532 8.605 1.00 83.75 107 ALA A C 1
ATOM 873 O O . ALA A 1 107 ? -0.932 0.733 7.972 1.00 83.75 107 ALA A O 1
ATOM 874 N N . ILE A 1 108 ? -1.689 2.835 8.308 1.00 84.62 108 ILE A N 1
ATOM 875 C CA . ILE A 1 108 ? -0.973 3.471 7.193 1.00 84.62 108 ILE A CA 1
ATOM 876 C C . ILE A 1 108 ? 0.538 3.265 7.335 1.00 84.62 108 ILE A C 1
ATOM 878 O O . ILE A 1 108 ? 1.140 2.733 6.414 1.00 84.62 108 ILE A O 1
ATOM 882 N N . GLU A 1 109 ? 1.131 3.579 8.492 1.00 86.69 109 GLU A N 1
ATOM 883 C CA . GLU A 1 109 ? 2.572 3.394 8.750 1.00 86.69 109 GLU A CA 1
ATOM 884 C C . GLU A 1 109 ? 3.034 1.965 8.429 1.00 86.69 109 GLU A C 1
ATOM 886 O O . GLU A 1 109 ? 4.044 1.766 7.765 1.00 86.69 109 GLU A O 1
ATOM 891 N N . LYS A 1 110 ? 2.246 0.952 8.819 1.00 88.75 110 LYS A N 1
ATOM 892 C CA . LYS A 1 110 ? 2.560 -0.446 8.497 1.00 88.75 110 LYS A CA 1
ATOM 893 C C . LYS A 1 110 ? 2.480 -0.747 7.003 1.00 88.75 110 LYS A C 1
ATOM 895 O O . LYS A 1 110 ? 3.277 -1.537 6.513 1.00 88.75 110 LYS A O 1
ATOM 900 N N . ILE A 1 111 ? 1.518 -0.167 6.281 1.00 89.75 111 ILE A N 1
ATOM 901 C CA . ILE A 1 111 ? 1.436 -0.331 4.821 1.00 89.75 111 ILE A CA 1
ATOM 902 C C . ILE A 1 111 ? 2.708 0.230 4.182 1.00 89.75 111 ILE A C 1
ATOM 904 O O . ILE A 1 111 ? 3.304 -0.426 3.335 1.00 89.75 111 ILE A O 1
ATOM 908 N N . GLU A 1 112 ? 3.145 1.410 4.618 1.00 89.94 112 GLU A N 1
ATOM 909 C CA . GLU A 1 112 ? 4.352 2.070 4.116 1.00 89.94 112 GLU A CA 1
ATOM 910 C C . GLU A 1 112 ? 5.623 1.253 4.409 1.00 89.94 112 GLU A C 1
ATOM 912 O O . GLU A 1 112 ? 6.423 1.028 3.503 1.00 89.94 112 GLU A O 1
ATOM 917 N N . GLU A 1 113 ? 5.772 0.727 5.631 1.00 91.44 113 GLU A N 1
ATOM 918 C CA . GLU A 1 113 ? 6.875 -0.175 6.006 1.00 91.44 113 GLU A CA 1
ATOM 919 C C . GLU A 1 113 ? 6.916 -1.445 5.136 1.00 91.44 113 GLU A C 1
ATOM 921 O O . GLU A 1 113 ? 7.989 -1.875 4.701 1.00 91.44 113 GLU A O 1
ATOM 926 N N . LEU A 1 114 ? 5.753 -2.048 4.854 1.00 91.81 114 LEU A N 1
ATOM 927 C CA . LEU A 1 114 ? 5.664 -3.205 3.961 1.00 91.81 114 LEU A CA 1
ATOM 928 C C . LEU A 1 114 ? 6.081 -2.850 2.537 1.00 91.81 114 LEU A C 1
ATOM 930 O O . LEU A 1 114 ? 6.840 -3.602 1.930 1.00 91.81 114 LEU A O 1
ATOM 934 N N . MET A 1 115 ? 5.612 -1.713 2.019 1.00 91.25 115 MET A N 1
ATOM 935 C CA . MET A 1 115 ? 5.956 -1.263 0.672 1.00 91.25 115 MET A CA 1
ATOM 936 C C . MET A 1 115 ? 7.451 -1.008 0.522 1.00 91.25 115 MET A C 1
ATOM 938 O O . MET A 1 115 ? 8.034 -1.447 -0.466 1.00 91.25 115 MET A O 1
ATOM 942 N N . ASP A 1 116 ? 8.087 -0.390 1.516 1.00 92.44 116 ASP A N 1
ATOM 943 C CA . ASP A 1 116 ? 9.538 -0.205 1.529 1.00 92.44 116 ASP A CA 1
ATOM 944 C C . ASP A 1 116 ? 10.283 -1.532 1.449 1.00 92.44 116 ASP A C 1
ATOM 946 O O . ASP A 1 116 ? 11.195 -1.702 0.638 1.00 92.44 116 ASP A O 1
ATOM 950 N N . ARG A 1 117 ? 9.886 -2.499 2.274 1.00 92.00 117 ARG A N 1
ATOM 951 C CA . ARG A 1 117 ? 10.531 -3.808 2.283 1.00 92.00 117 ARG A CA 1
ATOM 952 C C . ARG A 1 117 ? 10.327 -4.547 0.963 1.00 92.00 117 ARG A C 1
ATOM 954 O O . ARG A 1 117 ? 11.293 -5.059 0.401 1.00 92.00 117 ARG A O 1
ATOM 961 N N . TRP A 1 118 ? 9.098 -4.582 0.451 1.00 91.81 118 TRP A N 1
ATOM 962 C CA . TRP A 1 118 ? 8.786 -5.243 -0.817 1.00 91.81 118 TRP A CA 1
ATOM 963 C C . TRP A 1 118 ? 9.532 -4.596 -1.980 1.00 91.81 118 TRP A C 1
ATOM 965 O O . TRP A 1 118 ? 10.014 -5.304 -2.859 1.00 91.81 118 TRP A O 1
ATOM 975 N N . TRP A 1 119 ? 9.677 -3.271 -1.960 1.00 90.19 119 TRP A N 1
ATOM 976 C CA . TRP A 1 119 ? 10.471 -2.542 -2.939 1.00 90.19 119 TRP A CA 1
ATOM 977 C C . TRP A 1 119 ? 11.944 -2.961 -2.913 1.00 90.19 119 TRP A C 1
ATOM 979 O O . TRP A 1 119 ? 12.513 -3.264 -3.960 1.00 90.19 119 TRP A O 1
ATOM 989 N N . GLN A 1 120 ? 12.564 -3.030 -1.730 1.00 89.69 120 GLN A N 1
ATOM 990 C CA . GLN A 1 120 ? 13.962 -3.464 -1.610 1.00 89.69 120 GLN A CA 1
ATOM 991 C C . GLN A 1 120 ? 14.168 -4.906 -2.088 1.00 89.69 120 GLN A C 1
ATOM 993 O O . GLN A 1 120 ? 15.149 -5.195 -2.772 1.00 89.69 120 GLN A O 1
ATOM 998 N N . GLU A 1 121 ? 13.240 -5.807 -1.764 1.00 90.25 121 GLU A N 1
ATOM 999 C CA . GLU A 1 121 ? 13.269 -7.188 -2.254 1.00 90.25 121 GLU A CA 1
ATOM 1000 C C . GLU A 1 121 ? 13.150 -7.251 -3.783 1.00 90.25 121 GLU A C 1
ATOM 1002 O O . GLU A 1 121 ? 13.832 -8.050 -4.425 1.00 90.25 121 GLU A O 1
ATOM 1007 N N . GLU A 1 122 ? 12.320 -6.396 -4.380 1.00 87.12 122 GLU A N 1
ATOM 1008 C CA . GLU A 1 122 ? 12.158 -6.328 -5.831 1.00 87.12 122 GLU A CA 1
ATOM 1009 C C . GLU A 1 122 ? 13.417 -5.797 -6.529 1.00 87.12 122 GLU A C 1
ATOM 1011 O O . GLU A 1 122 ? 13.872 -6.387 -7.509 1.00 87.12 122 GLU A O 1
ATOM 1016 N N . LEU A 1 123 ? 14.052 -4.756 -5.981 1.00 84.00 123 LEU A N 1
ATOM 1017 C CA . LEU A 1 123 ? 15.339 -4.270 -6.485 1.00 84.00 123 LEU A CA 1
ATOM 1018 C C . LEU A 1 123 ? 16.426 -5.355 -6.434 1.00 84.00 123 LEU A C 1
ATOM 1020 O O . LEU A 1 123 ? 17.204 -5.489 -7.376 1.00 84.00 123 LEU A O 1
ATOM 1024 N N . GLN A 1 124 ? 16.477 -6.158 -5.365 1.00 85.19 124 GLN A N 1
ATOM 1025 C CA . GLN A 1 124 ? 17.452 -7.250 -5.246 1.00 85.19 124 GLN A CA 1
ATOM 1026 C C . GLN A 1 124 ? 17.254 -8.339 -6.308 1.00 85.19 124 GLN A C 1
ATOM 1028 O O . GLN A 1 124 ? 18.240 -8.852 -6.843 1.00 85.19 124 GLN A O 1
ATOM 1033 N N . LYS A 1 125 ? 16.001 -8.669 -6.651 1.00 83.88 125 LYS A N 1
ATOM 1034 C CA . LYS A 1 125 ? 15.690 -9.643 -7.712 1.00 83.88 125 LYS A CA 1
ATOM 1035 C C . LYS A 1 125 ? 16.113 -9.168 -9.097 1.00 83.88 125 LYS A C 1
ATOM 1037 O O . LYS A 1 125 ? 16.475 -9.996 -9.915 1.00 83.88 125 LYS A O 1
ATOM 1042 N N . GLN A 1 126 ? 16.077 -7.862 -9.361 1.00 74.94 126 GLN A N 1
ATOM 1043 C CA . GLN A 1 126 ? 16.485 -7.303 -10.656 1.00 74.94 126 GLN A CA 1
ATOM 1044 C C . GLN A 1 126 ? 18.012 -7.288 -10.851 1.00 74.94 126 GLN A C 1
ATOM 1046 O O . GLN A 1 126 ? 18.484 -7.175 -11.980 1.00 74.94 126 GLN A O 1
ATOM 1051 N N . ILE A 1 127 ? 18.782 -7.379 -9.762 1.00 69.44 127 ILE A N 1
ATOM 1052 C CA . ILE A 1 127 ? 20.255 -7.374 -9.771 1.00 69.44 127 ILE A CA 1
ATOM 1053 C C . ILE A 1 127 ? 20.834 -8.804 -9.797 1.00 69.44 127 ILE A C 1
ATOM 1055 O O . ILE A 1 127 ? 21.998 -8.981 -10.161 1.00 69.44 127 ILE A O 1
ATOM 1059 N N . SER A 1 128 ? 20.039 -9.802 -9.399 1.00 55.69 128 SER A N 1
ATOM 1060 C CA . SER A 1 128 ? 20.432 -11.219 -9.292 1.00 55.69 128 SER A CA 1
ATOM 1061 C C . SER A 1 128 ? 20.170 -11.990 -10.582 1.00 55.69 128 SER A C 1
ATOM 1063 O O . SER A 1 128 ? 20.997 -12.873 -10.900 1.00 55.69 128 SER A O 1
#